Protein AF-A0A950GYD3-F1 (afdb_monomer)

Foldseek 3Di:
DPPPDLLQQLADWDPDDQATDGDGDPPHDPSSPVSVVVVRVVCVVVVVNVVVVVVVVVD

Mean predicted aligned error: 5.37 Å

Radius of gyration: 13.34 Å; Cα contacts (8 Å, |Δi|>4): 62; chains: 1; bounding box: 24×29×38 Å

pLDDT: mean 86.77, std 12.69, range [45.88, 97.5]

Solvent-accessible surface area (backbone atoms only — not comparable to full-atom values): 3647 Å² total; per-residue (Å²): 129,84,78,87,49,68,49,80,64,13,45,44,78,53,82,94,57,102,57,90,45,68,49,68,64,100,81,60,47,75,61,18,50,53,32,25,51,49,51,52,50,52,44,58,75,67,39,46,64,63,54,50,53,53,57,64,72,73,110

Sequence (59 aa):
AATLDPDSIGGAMLLGVDGICVISHGSSSAEAVVNAITVAHDLAVAGLVTDLAAAVAAD

Nearest PDB structures (foldseek):
  8k8x-assembly1_B  TM=6.005E-01  e=8.910E+00  Meiothermus taiwanensis

Structure (mmCIF, N/CA/C/O backbone):
data_AF-A0A950GYD3-F1
#
_entry.id   AF-A0A950GYD3-F1
#
loop_
_atom_site.group_PDB
_atom_site.id
_atom_site.type_symbol
_atom_site.label_atom_id
_atom_site.label_alt_id
_atom_site.label_comp_id
_atom_site.label_asym_id
_atom_site.label_entity_id
_atom_site.label_seq_id
_atom_site.pdbx_PDB_ins_code
_atom_site.Cartn_x
_atom_site.Cartn_y
_atom_site.Cartn_z
_atom_site.occupancy
_atom_site.B_iso_or_equiv
_atom_site.auth_seq_id
_atom_site.auth_comp_id
_atom_site.auth_asym_id
_atom_site.auth_atom_id
_atom_site.pdbx_PDB_model_num
ATOM 1 N N . ALA A 1 1 ? -10.132 23.829 7.243 1.00 45.88 1 ALA A N 1
ATOM 2 C CA . ALA A 1 1 ? -9.127 22.848 6.796 1.00 45.88 1 ALA A CA 1
ATOM 3 C C . ALA A 1 1 ? -9.572 21.495 7.321 1.00 45.88 1 ALA A C 1
ATOM 5 O O . ALA A 1 1 ? -9.884 21.431 8.503 1.00 45.88 1 ALA A O 1
ATOM 6 N N . ALA A 1 2 ? -9.713 20.479 6.467 1.00 52.56 2 ALA A N 1
ATOM 7 C CA . ALA A 1 2 ? -9.979 19.127 6.951 1.00 52.56 2 ALA A CA 1
ATOM 8 C C . ALA A 1 2 ? -8.766 18.696 7.781 1.00 52.56 2 ALA A C 1
ATOM 10 O O . ALA A 1 2 ? -7.634 18.773 7.301 1.00 52.56 2 ALA A O 1
ATOM 11 N N . THR A 1 3 ? -8.991 18.368 9.048 1.00 55.53 3 THR A N 1
ATOM 12 C CA . THR A 1 3 ? -7.955 17.832 9.926 1.00 55.53 3 THR A CA 1
ATOM 13 C C . THR A 1 3 ? -7.438 16.553 9.275 1.00 55.53 3 THR A C 1
ATOM 15 O O . THR A 1 3 ? -8.231 15.658 8.996 1.00 55.53 3 THR A O 1
ATOM 18 N N . LEU A 1 4 ? -6.143 16.496 8.961 1.00 60.25 4 LEU A N 1
ATOM 19 C CA . LEU A 1 4 ? -5.504 15.281 8.458 1.00 60.25 4 LEU A CA 1
ATOM 20 C C . LEU A 1 4 ? -5.459 14.282 9.613 1.00 60.25 4 LEU A C 1
ATOM 22 O O . LEU A 1 4 ? -4.534 14.311 10.422 1.00 60.25 4 LEU A O 1
ATOM 26 N N . ASP A 1 5 ? -6.506 13.471 9.726 1.00 67.19 5 ASP A N 1
ATOM 27 C CA . ASP A 1 5 ? -6.561 12.378 10.683 1.00 67.19 5 ASP A CA 1
ATOM 28 C C . ASP A 1 5 ? -5.796 11.184 10.094 1.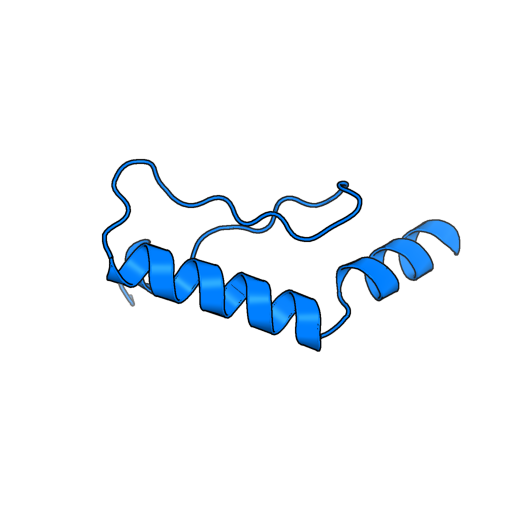00 67.19 5 ASP A C 1
ATOM 30 O O . ASP A 1 5 ? -6.226 10.646 9.066 1.00 67.19 5 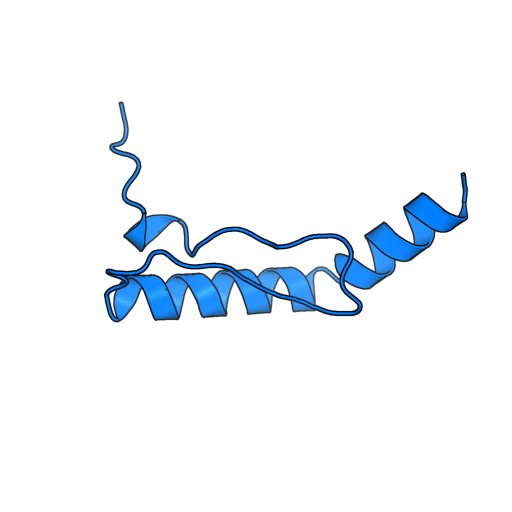ASP A O 1
ATOM 34 N N . PRO A 1 6 ? -4.657 10.776 10.681 1.00 65.25 6 PRO A N 1
ATOM 35 C CA . PRO A 1 6 ? -3.896 9.632 10.195 1.00 65.25 6 PRO A CA 1
ATOM 36 C C . PRO A 1 6 ? -4.712 8.333 10.203 1.00 65.25 6 PRO A C 1
ATOM 38 O O . PRO A 1 6 ? -4.443 7.468 9.366 1.00 65.25 6 PRO A O 1
ATOM 41 N N . ASP A 1 7 ? -5.743 8.229 11.048 1.00 68.19 7 ASP A N 1
ATOM 42 C CA . ASP A 1 7 ? -6.632 7.071 11.058 1.00 68.19 7 ASP A CA 1
ATOM 43 C C . ASP A 1 7 ? -7.461 7.000 9.764 1.00 68.19 7 ASP A C 1
ATOM 45 O O . ASP A 1 7 ? -7.713 5.907 9.264 1.00 68.19 7 ASP A O 1
ATOM 49 N N . SER A 1 8 ? -7.804 8.143 9.153 1.00 65.19 8 SER A N 1
ATOM 50 C CA . SER A 1 8 ? -8.635 8.227 7.937 1.00 65.19 8 SER A CA 1
ATOM 51 C C . SER A 1 8 ? -7.883 8.006 6.616 1.00 65.19 8 SER A C 1
ATOM 53 O O . SER A 1 8 ? -8.508 7.743 5.591 1.00 65.19 8 SER A O 1
ATOM 55 N N . ILE A 1 9 ? -6.549 8.121 6.617 1.00 68.31 9 ILE A N 1
ATOM 56 C CA . ILE A 1 9 ? -5.729 8.107 5.388 1.00 68.31 9 ILE A CA 1
ATOM 57 C C . ILE A 1 9 ? -5.160 6.707 5.082 1.00 68.31 9 ILE A C 1
ATOM 59 O O . ILE A 1 9 ? -4.718 6.457 3.966 1.00 68.31 9 ILE A O 1
ATOM 63 N N . GLY A 1 10 ? -5.201 5.760 6.027 1.00 67.94 10 GLY A N 1
ATOM 64 C CA . GLY A 1 10 ? -4.828 4.362 5.757 1.00 67.94 10 GLY A CA 1
ATOM 65 C C . GLY A 1 10 ? -3.326 4.104 5.564 1.00 67.94 10 GLY A C 1
ATOM 66 O O . GLY A 1 10 ? -2.934 3.043 5.103 1.00 67.94 10 GLY A O 1
ATOM 67 N N . GLY A 1 11 ? -2.447 5.023 5.966 1.00 81.69 11 GLY A N 1
ATOM 68 C CA . GLY A 1 11 ? -0.992 4.820 5.899 1.00 81.69 11 GLY A CA 1
ATOM 69 C C . GLY A 1 11 ? -0.365 5.095 4.525 1.00 81.69 11 GLY A C 1
ATOM 70 O O . GLY A 1 11 ? -1.035 5.463 3.565 1.00 81.69 11 GLY A O 1
ATOM 71 N N . ALA A 1 12 ? 0.962 4.981 4.452 1.00 88.56 12 ALA A N 1
ATOM 72 C CA . ALA A 1 12 ? 1.756 5.352 3.280 1.00 88.56 12 ALA A CA 1
ATOM 73 C C . ALA A 1 12 ? 2.350 4.128 2.575 1.00 88.56 12 ALA A C 1
ATOM 75 O O . ALA A 1 12 ? 2.849 3.212 3.225 1.00 88.56 12 ALA A O 1
ATOM 76 N N . MET A 1 13 ? 2.358 4.134 1.243 1.00 90.88 13 MET A N 1
ATOM 77 C CA . MET A 1 13 ? 3.00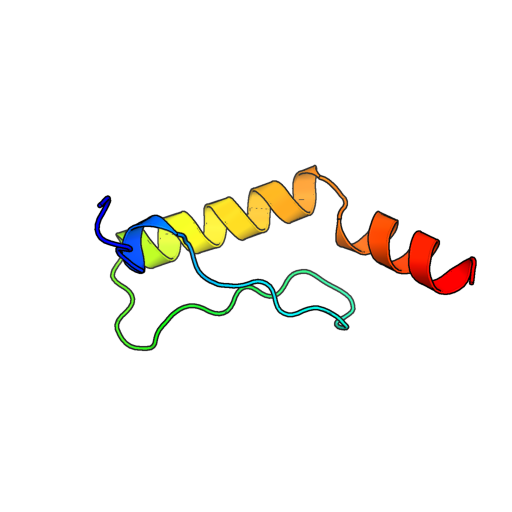0 3.078 0.462 1.00 90.88 13 MET A CA 1
ATOM 78 C C . MET A 1 13 ? 4.528 3.209 0.487 1.00 90.88 13 MET A C 1
ATOM 80 O O . MET A 1 13 ? 5.069 4.289 0.244 1.00 90.88 13 MET A O 1
ATOM 84 N N . LEU A 1 14 ? 5.227 2.096 0.718 1.00 93.62 14 LEU A N 1
ATOM 85 C CA . LEU A 1 14 ? 6.673 1.988 0.534 1.00 93.62 14 LEU A CA 1
ATOM 86 C C . LEU A 1 14 ? 6.982 1.513 -0.893 1.00 93.62 14 LEU A C 1
ATOM 88 O O . LEU A 1 14 ? 6.692 0.372 -1.244 1.00 93.62 14 LEU A O 1
ATOM 92 N N . LEU A 1 15 ? 7.574 2.386 -1.709 1.00 92.81 15 LEU A N 1
ATOM 93 C CA . LEU A 1 15 ? 7.976 2.078 -3.087 1.00 92.81 15 LEU A CA 1
ATOM 94 C C . LEU A 1 15 ? 9.369 1.435 -3.146 1.00 92.81 15 LEU A C 1
ATOM 96 O O . LEU A 1 15 ? 10.211 1.673 -2.281 1.00 92.81 15 LEU A O 1
ATOM 100 N N . GLY A 1 16 ? 9.623 0.662 -4.206 1.00 91.06 16 GLY A N 1
ATOM 101 C CA . GLY A 1 16 ? 10.922 0.019 -4.455 1.00 91.06 16 GLY A CA 1
ATOM 102 C C . GLY A 1 16 ? 11.075 -1.385 -3.858 1.00 91.06 16 GLY A C 1
ATOM 103 O O . GLY A 1 16 ? 12.181 -1.918 -3.838 1.00 91.06 16 GLY A O 1
ATOM 104 N N . VAL A 1 17 ? 9.983 -1.986 -3.383 1.00 93.81 17 VAL A N 1
ATOM 105 C CA . VAL A 1 17 ? 9.918 -3.396 -2.969 1.00 93.81 17 VAL A CA 1
ATOM 106 C C . VAL A 1 17 ? 9.158 -4.222 -4.013 1.00 93.81 17 VAL A C 1
ATOM 108 O O . VAL A 1 17 ? 8.310 -3.685 -4.724 1.00 93.81 17 VAL A O 1
ATOM 111 N N . ASP A 1 18 ? 9.439 -5.526 -4.094 1.00 92.38 18 ASP A N 1
ATOM 112 C CA . ASP A 1 18 ? 8.749 -6.472 -4.992 1.00 92.38 18 ASP A CA 1
ATOM 11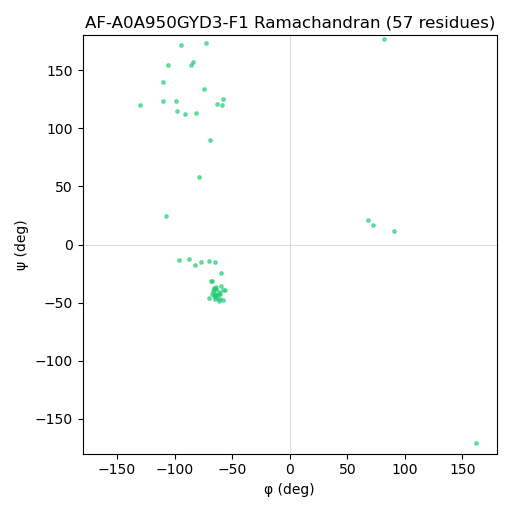3 C C . ASP A 1 18 ? 7.376 -6.883 -4.425 1.00 92.38 18 ASP A C 1
ATOM 115 O O . ASP A 1 18 ? 7.122 -8.037 -4.079 1.00 92.38 18 ASP A O 1
ATOM 119 N N . GLY A 1 19 ? 6.511 -5.892 -4.195 1.00 94.50 19 GLY A N 1
ATOM 120 C CA . GLY A 1 19 ? 5.190 -6.099 -3.613 1.00 94.50 19 GLY A CA 1
ATOM 121 C C . GLY A 1 19 ? 4.558 -4.838 -3.031 1.00 94.50 19 GLY A C 1
ATOM 122 O O . GLY A 1 19 ? 5.040 -3.722 -3.210 1.00 94.50 19 GLY A O 1
ATOM 123 N N . ILE A 1 20 ? 3.446 -5.024 -2.318 1.00 96.19 20 ILE A N 1
ATOM 124 C CA . ILE A 1 20 ? 2.718 -3.939 -1.651 1.00 96.19 20 ILE A CA 1
ATOM 125 C C . ILE A 1 20 ? 3.105 -3.919 -0.179 1.00 96.19 20 ILE A C 1
ATOM 127 O O . ILE A 1 20 ? 2.927 -4.902 0.539 1.00 96.19 20 ILE A O 1
ATOM 131 N N . CYS A 1 21 ? 3.604 -2.775 0.277 1.00 95.31 21 CYS A N 1
ATOM 132 C CA . CYS A 1 21 ? 3.904 -2.521 1.676 1.00 95.31 21 CYS A CA 1
ATOM 133 C C . CYS A 1 21 ? 3.280 -1.183 2.079 1.00 95.31 21 CYS A C 1
ATOM 135 O O . CYS A 1 21 ? 3.595 -0.148 1.491 1.00 95.31 21 CYS A O 1
ATOM 137 N N . VAL A 1 22 ? 2.381 -1.219 3.065 1.00 93.94 22 VAL A N 1
ATOM 138 C CA . VAL A 1 22 ? 1.718 -0.036 3.625 1.00 93.94 22 VAL A CA 1
ATOM 139 C C . VAL A 1 22 ? 2.238 0.185 5.043 1.00 93.94 22 VAL A C 1
ATOM 141 O O . VAL A 1 22 ? 2.178 -0.711 5.884 1.00 93.94 22 VAL A O 1
ATOM 144 N N . ILE A 1 23 ? 2.772 1.376 5.299 1.00 91.12 23 ILE A N 1
ATOM 145 C CA . ILE A 1 23 ? 3.313 1.806 6.586 1.00 91.12 23 ILE A CA 1
ATOM 146 C C . ILE A 1 23 ? 2.249 2.632 7.313 1.00 91.12 23 ILE A C 1
ATOM 148 O O . ILE A 1 23 ? 1.891 3.728 6.876 1.00 91.12 23 ILE A O 1
ATOM 152 N N . SER A 1 24 ? 1.770 2.120 8.445 1.00 88.19 24 SER A N 1
ATOM 153 C CA . SER A 1 24 ? 0.875 2.831 9.369 1.00 88.19 24 SER A CA 1
ATOM 154 C C . SER A 1 24 ? 1.658 3.516 10.503 1.00 88.19 24 SER A C 1
ATOM 156 O O . SER A 1 24 ? 2.866 3.318 10.653 1.00 88.19 24 SER A O 1
ATOM 158 N N . HIS A 1 25 ? 0.989 4.338 11.319 1.00 85.88 25 HIS A N 1
ATOM 159 C CA . HIS A 1 25 ? 1.607 4.985 12.484 1.00 85.88 25 HIS A CA 1
ATOM 160 C C . HIS A 1 25 ? 1.610 4.061 13.713 1.00 85.88 25 HIS A C 1
ATOM 162 O O . HIS A 1 25 ? 0.793 3.157 13.848 1.00 85.88 25 HIS A O 1
ATOM 168 N N . GLY A 1 26 ? 2.521 4.303 14.660 1.00 81.56 26 GLY A N 1
ATOM 1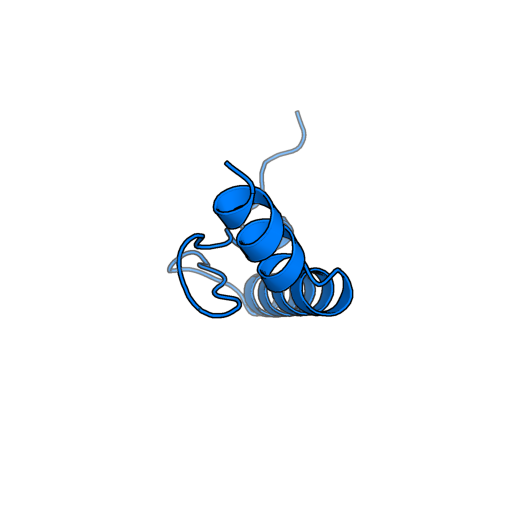69 C CA . GLY A 1 26 ? 2.685 3.436 15.838 1.00 81.56 26 GLY A CA 1
ATOM 170 C C . GLY A 1 26 ? 1.487 3.396 16.799 1.00 81.56 26 GLY A C 1
ATOM 171 O O . GLY A 1 26 ? 1.413 2.506 17.639 1.00 81.56 26 GLY A O 1
ATOM 172 N N . SER A 1 27 ? 0.551 4.340 16.684 1.00 85.56 27 SER A N 1
ATOM 173 C CA . SER A 1 27 ? -0.668 4.425 17.500 1.00 85.56 27 SER A CA 1
ATOM 174 C C . SER A 1 27 ? -1.936 4.059 16.722 1.00 85.56 27 SER A C 1
ATOM 176 O O . SER A 1 27 ? -3.007 4.559 17.060 1.00 85.56 27 SER A O 1
ATOM 178 N N . SER A 1 28 ? -1.820 3.270 15.649 1.00 84.62 28 SER A N 1
ATOM 179 C CA . SER A 1 28 ? -2.955 2.928 14.789 1.00 84.62 28 SER A CA 1
ATOM 180 C C . SER A 1 28 ? -4.082 2.248 15.556 1.00 84.62 28 SER A C 1
ATOM 182 O O . SER A 1 28 ? -3.890 1.233 16.229 1.00 84.62 28 SER A O 1
ATOM 184 N N . SER A 1 29 ? -5.272 2.832 15.434 1.00 88.56 29 SER A N 1
ATOM 185 C CA . SER A 1 29 ? -6.522 2.246 15.897 1.00 88.56 29 SER A CA 1
ATOM 186 C C . SER A 1 29 ? -6.955 1.085 14.989 1.00 88.56 29 SER A C 1
ATOM 188 O O . SER A 1 29 ? -6.367 0.829 13.936 1.00 88.56 29 SER A O 1
ATOM 190 N N . ALA A 1 30 ? -8.018 0.374 15.375 1.00 91.81 30 ALA A N 1
ATOM 191 C CA . ALA A 1 30 ? -8.612 -0.648 14.513 1.00 91.81 30 ALA A CA 1
ATOM 192 C C . ALA A 1 30 ? -9.092 -0.065 13.169 1.00 91.81 30 ALA A C 1
ATOM 194 O O . ALA A 1 30 ? -8.955 -0.719 12.138 1.00 91.81 30 ALA A O 1
ATOM 195 N N . GLU A 1 31 ? -9.604 1.169 13.172 1.00 89.31 31 GLU A N 1
ATOM 196 C CA . GLU A 1 31 ? -10.025 1.878 11.960 1.00 89.31 31 GLU A CA 1
ATOM 197 C C . GLU A 1 31 ? -8.832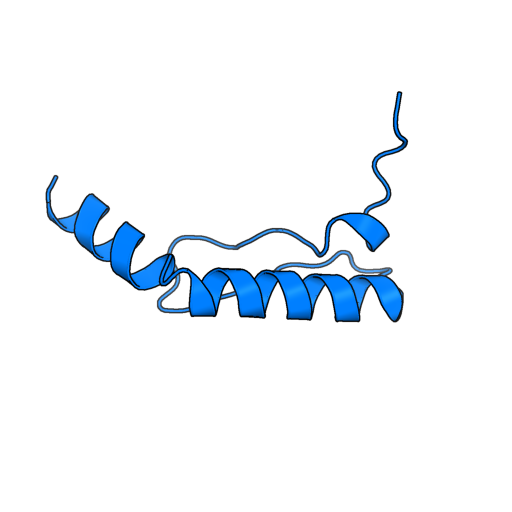 2.181 11.047 1.00 89.31 31 GLU A C 1
ATOM 199 O O . GLU A 1 31 ? -8.878 1.873 9.857 1.00 89.31 31 GLU A O 1
ATOM 204 N N . ALA A 1 32 ? -7.719 2.656 11.615 1.00 89.12 32 ALA A N 1
ATOM 205 C CA . ALA A 1 32 ? -6.486 2.887 10.865 1.00 89.12 32 ALA A CA 1
ATOM 206 C C . ALA A 1 32 ? -5.973 1.610 10.169 1.00 89.12 32 ALA A C 1
ATOM 208 O O . ALA A 1 32 ? -5.526 1.662 9.022 1.00 89.12 32 ALA A O 1
ATOM 209 N N . VAL A 1 33 ? -6.073 0.449 10.830 1.00 91.44 33 VAL A N 1
ATOM 210 C CA . VAL A 1 33 ? -5.684 -0.847 10.244 1.00 91.44 33 VAL A CA 1
ATOM 211 C C . VAL A 1 33 ? -6.621 -1.255 9.102 1.00 91.44 33 VAL A C 1
ATOM 213 O O . VAL A 1 33 ? -6.146 -1.703 8.060 1.00 91.44 33 VAL A O 1
ATOM 216 N N . VAL A 1 34 ? -7.938 -1.076 9.253 1.00 93.56 34 VAL A N 1
ATOM 217 C CA . VAL A 1 34 ? -8.908 -1.340 8.172 1.00 93.56 34 VAL A CA 1
ATOM 218 C C . VAL A 1 34 ? -8.634 -0.448 6.962 1.00 93.56 34 VAL A C 1
ATOM 220 O O . VAL A 1 34 ? -8.629 -0.931 5.827 1.00 93.56 34 VAL A O 1
ATOM 223 N N . ASN A 1 35 ? -8.339 0.829 7.195 1.00 91.75 35 ASN A N 1
ATOM 224 C CA . ASN A 1 35 ? -8.012 1.762 6.126 1.00 91.75 35 ASN A CA 1
ATOM 225 C C . ASN A 1 35 ? -6.690 1.381 5.444 1.00 91.75 35 ASN A C 1
ATOM 227 O O . ASN A 1 35 ? -6.618 1.404 4.220 1.00 91.75 35 ASN A O 1
ATOM 231 N N . ALA A 1 36 ? -5.686 0.913 6.191 1.00 92.38 36 ALA A N 1
ATOM 232 C CA . ALA A 1 36 ? -4.440 0.415 5.606 1.00 92.38 36 ALA A CA 1
ATOM 233 C C . ALA A 1 36 ? -4.613 -0.839 4.748 1.00 92.38 36 ALA A C 1
ATOM 235 O O . ALA A 1 36 ? -4.007 -0.950 3.681 1.00 92.38 36 ALA A O 1
ATOM 236 N N . ILE A 1 37 ? -5.478 -1.764 5.167 1.00 94.19 37 ILE A N 1
ATOM 237 C CA . ILE A 1 37 ? -5.823 -2.939 4.358 1.00 94.19 37 ILE A CA 1
ATOM 238 C C . ILE A 1 37 ? -6.592 -2.520 3.100 1.00 94.19 37 ILE A C 1
ATOM 240 O O . ILE A 1 37 ? -6.323 -3.056 2.028 1.00 94.19 37 ILE A O 1
ATOM 244 N N . THR A 1 38 ? -7.501 -1.548 3.206 1.00 94.62 38 THR A N 1
ATOM 245 C CA . THR A 1 38 ? -8.232 -0.998 2.052 1.00 94.62 38 THR A CA 1
ATOM 246 C C . THR A 1 38 ? -7.270 -0.375 1.042 1.00 94.62 38 THR A C 1
ATOM 248 O O . THR A 1 38 ? -7.315 -0.720 -0.134 1.00 94.62 38 THR A O 1
ATOM 251 N N . VAL A 1 39 ? -6.315 0.439 1.505 1.00 93.75 39 VAL A N 1
ATOM 252 C CA . VAL A 1 39 ? -5.255 0.997 0.653 1.00 93.75 39 VAL A CA 1
ATOM 253 C C . VAL A 1 39 ? -4.451 -0.120 -0.017 1.00 93.75 39 VAL A C 1
ATOM 255 O O . VAL A 1 39 ? -4.249 -0.090 -1.227 1.00 93.75 39 VAL A O 1
ATOM 258 N N . ALA A 1 40 ? -4.025 -1.141 0.732 1.00 95.12 40 ALA A N 1
ATOM 259 C CA . ALA A 1 40 ? -3.281 -2.265 0.162 1.00 95.12 40 ALA A CA 1
ATOM 260 C C . ALA A 1 40 ? -4.087 -3.033 -0.902 1.00 95.12 40 ALA A C 1
ATOM 262 O O . ALA A 1 40 ? -3.539 -3.406 -1.939 1.00 95.12 40 ALA A O 1
ATOM 263 N N . HIS A 1 41 ? -5.382 -3.248 -0.661 1.00 96.56 41 HIS A N 1
ATOM 264 C CA . HIS A 1 41 ? -6.296 -3.866 -1.617 1.00 96.56 41 HIS A CA 1
ATOM 265 C C . HIS A 1 41 ? -6.408 -3.036 -2.899 1.00 96.56 41 HIS A C 1
ATOM 267 O O . HIS A 1 41 ? -6.255 -3.577 -3.993 1.00 96.56 41 HIS A O 1
ATOM 273 N N . ASP A 1 42 ? -6.618 -1.728 -2.776 1.00 95.25 42 ASP A N 1
ATOM 274 C CA . ASP A 1 42 ? -6.799 -0.846 -3.929 1.00 95.25 42 ASP A CA 1
ATOM 275 C C . ASP A 1 42 ? -5.532 -0.785 -4.787 1.00 95.25 42 ASP A C 1
ATOM 277 O O . ASP A 1 42 ? -5.609 -0.844 -6.013 1.00 95.25 42 ASP A O 1
ATOM 281 N N . LEU A 1 43 ? -4.354 -0.776 -4.155 1.00 95.06 43 LEU A N 1
ATOM 282 C CA . LEU A 1 43 ? -3.059 -0.855 -4.838 1.00 95.06 43 LEU A CA 1
ATOM 283 C C . LEU A 1 43 ? -2.866 -2.190 -5.574 1.00 95.06 43 LEU A C 1
ATOM 285 O O . LEU A 1 43 ? -2.283 -2.213 -6.660 1.00 95.06 43 LEU A O 1
ATOM 289 N N . ALA A 1 44 ? -3.363 -3.292 -5.002 1.00 96.12 44 ALA A N 1
ATOM 290 C CA . ALA A 1 44 ? -3.303 -4.617 -5.616 1.00 96.12 44 ALA A CA 1
ATOM 291 C C . ALA A 1 44 ? -4.225 -4.714 -6.831 1.00 96.12 44 ALA A C 1
ATOM 293 O O . ALA A 1 44 ? -3.803 -5.184 -7.886 1.00 96.12 44 ALA A O 1
ATOM 294 N N . VAL A 1 45 ? -5.463 -4.233 -6.700 1.00 97.50 45 VAL A N 1
ATOM 295 C CA . VAL A 1 45 ? -6.444 -4.218 -7.791 1.00 97.50 45 VAL A CA 1
ATOM 296 C C . VAL A 1 45 ? -6.006 -3.282 -8.914 1.00 97.50 45 VAL A C 1
ATOM 298 O O . VAL A 1 45 ? -6.1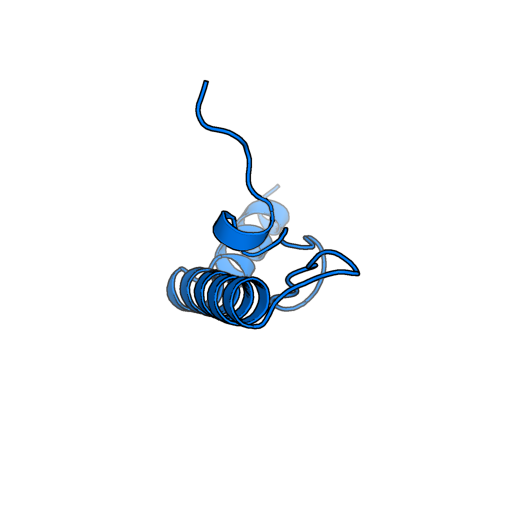88 -3.613 -10.083 1.00 97.50 45 VAL A O 1
ATOM 301 N N . ALA A 1 46 ? -5.396 -2.145 -8.578 1.00 95.62 46 ALA A N 1
ATOM 302 C CA . ALA A 1 46 ? -4.869 -1.205 -9.560 1.00 95.62 46 ALA A CA 1
ATOM 303 C C . ALA A 1 46 ? -3.632 -1.727 -10.309 1.00 95.62 46 ALA A C 1
ATOM 305 O O . ALA A 1 46 ? -3.256 -1.127 -11.307 1.00 95.62 46 ALA A O 1
ATOM 306 N N . GLY A 1 47 ? -2.981 -2.802 -9.847 1.00 95.69 47 GLY A N 1
ATOM 307 C CA . GLY A 1 47 ? -1.775 -3.333 -10.491 1.00 95.69 47 GLY A CA 1
ATOM 308 C C . GLY A 1 47 ? -0.551 -2.416 -10.377 1.00 95.69 47 GLY A C 1
ATOM 309 O O . GLY A 1 47 ? 0.397 -2.563 -11.147 1.00 95.69 47 GLY A O 1
ATOM 310 N N . LEU A 1 48 ? -0.534 -1.494 -9.402 1.00 94.31 48 LEU A N 1
ATOM 311 C CA . LEU A 1 48 ? 0.430 -0.387 -9.355 1.00 94.31 48 LEU A CA 1
ATOM 312 C C . LEU A 1 48 ? 1.894 -0.849 -9.379 1.00 94.31 48 LEU A C 1
ATOM 314 O O . LEU A 1 48 ? 2.728 -0.214 -10.017 1.00 94.31 48 LEU A O 1
ATOM 318 N N . VAL A 1 49 ? 2.222 -1.940 -8.681 1.00 95.31 49 VAL A N 1
ATOM 319 C CA . VAL A 1 49 ? 3.599 -2.462 -8.620 1.00 95.31 49 VAL A CA 1
ATOM 320 C C . VAL A 1 49 ? 4.070 -2.915 -10.002 1.00 95.31 49 VAL A C 1
ATOM 322 O O . VAL A 1 49 ? 5.189 -2.602 -10.402 1.00 95.31 49 VAL A O 1
ATOM 325 N N . THR A 1 50 ? 3.208 -3.612 -10.746 1.00 95.38 50 THR A N 1
ATOM 326 C CA . THR A 1 50 ? 3.504 -4.076 -12.105 1.00 95.38 50 THR A CA 1
ATOM 327 C C . THR A 1 50 ? 3.695 -2.897 -13.050 1.00 95.38 50 THR A C 1
ATOM 329 O O . THR A 1 50 ? 4.686 -2.854 -13.778 1.00 95.38 50 THR A O 1
ATOM 332 N N . ASP A 1 51 ? 2.794 -1.918 -12.992 1.00 95.38 51 ASP A N 1
ATOM 333 C CA . ASP A 1 51 ? 2.846 -0.737 -13.854 1.00 95.38 51 ASP A CA 1
ATOM 334 C C . ASP A 1 51 ? 4.083 0.121 -13.569 1.00 95.38 51 ASP A C 1
ATOM 336 O O . ASP A 1 51 ? 4.782 0.541 -14.493 1.00 95.38 51 ASP A O 1
ATOM 340 N N . LEU A 1 52 ? 4.407 0.337 -12.290 1.00 94.19 52 LEU A N 1
ATOM 341 C CA . LEU A 1 52 ? 5.590 1.091 -11.884 1.00 94.19 52 LEU A CA 1
ATOM 342 C C . LEU A 1 52 ? 6.882 0.389 -12.314 1.00 94.19 52 LEU A C 1
ATOM 344 O O . LEU A 1 52 ? 7.786 1.043 -12.830 1.00 94.19 52 LEU A O 1
ATOM 348 N N . ALA A 1 53 ? 6.974 -0.931 -12.130 1.00 94.75 53 ALA A N 1
ATOM 349 C CA . ALA A 1 53 ? 8.138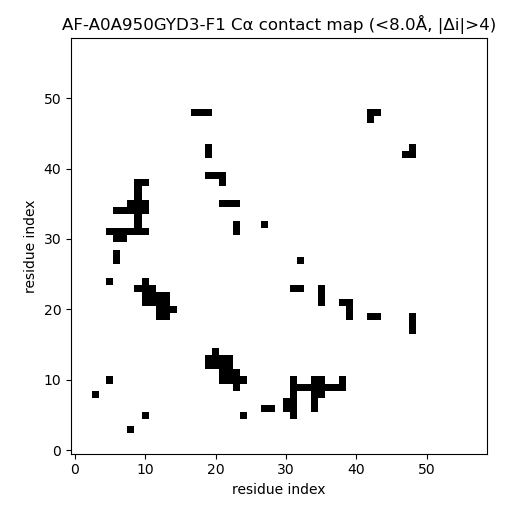 -1.702 -12.556 1.00 94.75 53 ALA A CA 1
ATOM 350 C C . ALA A 1 53 ? 8.345 -1.619 -14.077 1.00 94.75 53 ALA A C 1
ATOM 352 O O . ALA A 1 53 ? 9.471 -1.426 -14.534 1.00 94.75 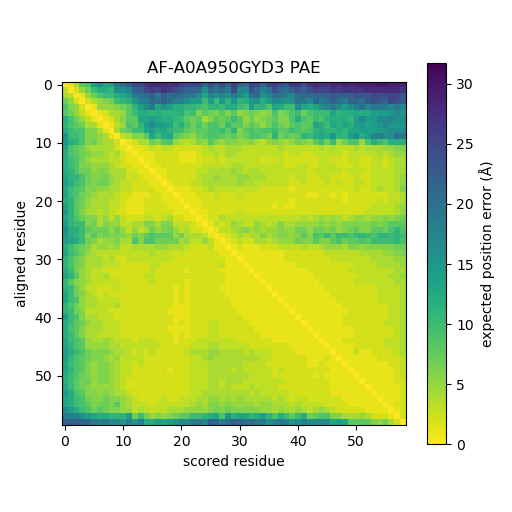53 ALA A O 1
ATOM 353 N N . ALA A 1 54 ? 7.263 -1.714 -14.856 1.00 95.75 54 ALA A N 1
ATOM 354 C CA . ALA A 1 54 ? 7.316 -1.573 -16.307 1.00 95.75 54 ALA A CA 1
ATOM 355 C C . ALA A 1 54 ? 7.747 -0.163 -16.740 1.00 95.75 54 ALA A C 1
ATOM 357 O O . ALA A 1 54 ? 8.573 -0.035 -17.640 1.00 95.75 54 ALA A O 1
ATOM 358 N N . ALA A 1 55 ? 7.224 0.881 -16.089 1.00 95.38 55 ALA A N 1
ATOM 359 C CA . ALA A 1 55 ? 7.570 2.267 -16.395 1.00 95.38 55 ALA A CA 1
ATOM 360 C C . ALA A 1 55 ? 9.052 2.563 -16.131 1.00 95.38 55 ALA A C 1
ATOM 362 O O . ALA A 1 55 ? 9.722 3.127 -16.987 1.00 95.38 55 ALA A O 1
ATOM 363 N N . VAL A 1 56 ? 9.577 2.132 -14.980 1.00 94.75 56 VAL A N 1
ATOM 364 C CA . VAL A 1 56 ? 10.987 2.346 -14.616 1.00 94.75 56 VAL A CA 1
ATOM 365 C C . VAL A 1 56 ? 11.940 1.540 -15.505 1.00 94.75 56 VAL A C 1
ATOM 367 O O . VAL A 1 56 ? 13.049 1.988 -15.754 1.00 94.75 56 VAL A O 1
ATOM 370 N N . ALA A 1 57 ? 11.535 0.362 -15.993 1.00 93.62 57 ALA A N 1
ATOM 371 C CA . ALA A 1 57 ? 12.361 -0.456 -16.888 1.00 93.62 57 ALA A CA 1
ATOM 372 C C . ALA A 1 57 ? 12.398 0.045 -18.344 1.00 93.62 57 ALA A C 1
ATOM 374 O O . ALA A 1 57 ? 13.210 -0.441 -19.133 1.00 93.62 57 ALA A O 1
ATOM 375 N N . ALA A 1 58 ? 11.478 0.936 -18.719 1.00 88.44 58 ALA A N 1
ATOM 376 C CA . ALA A 1 58 ? 11.399 1.513 -20.058 1.00 88.44 58 ALA A CA 1
ATOM 377 C C . ALA A 1 58 ? 12.269 2.775 -20.232 1.00 88.44 58 ALA A C 1
ATOM 379 O O . ALA A 1 58 ? 12.456 3.202 -21.374 1.00 88.44 58 ALA A O 1
ATOM 380 N N . ASP A 1 59 ? 12.780 3.336 -19.130 1.00 66.62 59 ASP A N 1
ATOM 381 C CA . ASP A 1 59 ? 13.810 4.388 -19.085 1.00 66.62 59 ASP A CA 1
ATOM 382 C C . ASP A 1 59 ? 15.230 3.786 -19.080 1.00 66.62 59 ASP A C 1
ATOM 384 O O . ASP A 1 59 ? 16.125 4.381 -19.729 1.00 66.62 59 ASP A O 1
#

Secondary structure (DSSP, 8-state):
-----HHHH--EE--SSSS--EE--TT--HHHHHHHHHHHHHHHHTTHHHHHHHHHHT-